Protein AF-A0A954BY46-F1 (afdb_monomer_lite)

Secondary structure (DSSP, 8-state):
-------------------------------------B--HHHHHHHHHHHHHHGGGT--HHHHHHHHHHHHSS-GGG-BHHHHHHHHHHHHHHHTTSS-HHHHH-

Structure (mmCIF, N/CA/C/O backbone):
data_AF-A0A954BY46-F1
#
_entry.id   AF-A0A954BY46-F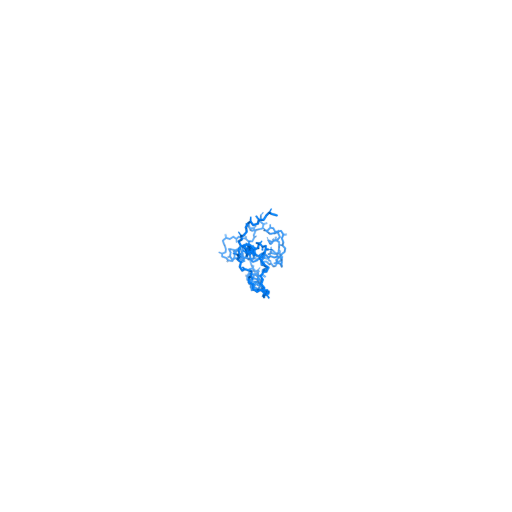1
#
loop_
_atom_site.group_PDB
_atom_site.id
_atom_site.type_symbol
_atom_site.label_atom_id
_atom_site.label_alt_id
_atom_site.label_comp_id
_atom_site.label_asym_id
_atom_site.label_entity_id
_atom_site.label_seq_id
_atom_site.pdbx_PDB_ins_code
_atom_site.Cartn_x
_atom_site.Cartn_y
_atom_site.Cartn_z
_atom_site.occupancy
_atom_site.B_iso_or_equiv
_atom_site.auth_seq_id
_atom_site.auth_comp_id
_atom_site.auth_asym_id
_atom_site.auth_atom_id
_atom_site.pdbx_PDB_model_num
ATOM 1 N N . ASN A 1 1 ? 37.524 7.735 -91.295 1.00 39.91 1 ASN A N 1
ATOM 2 C CA . ASN A 1 1 ? 37.410 9.205 -91.373 1.00 39.91 1 ASN A CA 1
ATOM 3 C C . ASN A 1 1 ? 36.457 9.625 -90.260 1.00 39.91 1 ASN A C 1
ATOM 5 O O . ASN A 1 1 ? 35.299 9.268 -90.362 1.00 39.91 1 ASN A O 1
ATOM 9 N N . GLY A 1 2 ? 36.825 10.196 -89.119 1.00 40.44 2 GLY A N 1
ATOM 10 C CA . GLY A 1 2 ? 38.077 10.756 -88.615 1.00 40.44 2 GLY A CA 1
ATOM 11 C C . GLY A 1 2 ? 37.705 11.898 -87.649 1.00 40.44 2 GLY A C 1
ATOM 12 O O . GLY A 1 2 ? 36.994 12.791 -88.087 1.00 40.44 2 GLY A O 1
ATOM 13 N N . ASN A 1 3 ? 38.209 11.855 -86.400 1.00 47.53 3 ASN A N 1
ATOM 14 C CA . ASN A 1 3 ? 38.387 12.979 -85.445 1.00 47.53 3 ASN A CA 1
ATOM 15 C C . ASN A 1 3 ? 37.118 13.695 -84.893 1.00 47.53 3 ASN A C 1
ATOM 17 O O . ASN A 1 3 ? 36.158 13.906 -85.611 1.00 47.53 3 ASN A O 1
ATOM 21 N N . ASN A 1 4 ? 36.977 14.132 -83.632 1.00 49.91 4 ASN A N 1
ATOM 22 C CA . ASN A 1 4 ? 37.867 14.559 -82.535 1.00 49.91 4 ASN A CA 1
ATOM 23 C C . ASN A 1 4 ? 37.110 14.272 -81.210 1.00 49.91 4 ASN A C 1
ATOM 25 O O . ASN A 1 4 ? 35.890 14.375 -81.190 1.00 49.91 4 ASN A O 1
ATOM 29 N N . GLY A 1 5 ? 37.701 13.835 -80.100 1.00 40.38 5 GLY A N 1
ATOM 30 C CA . GLY A 1 5 ? 38.721 14.524 -79.314 1.00 40.38 5 GLY A CA 1
ATOM 31 C C . GLY A 1 5 ? 38.070 15.005 -78.012 1.00 40.38 5 GLY A C 1
ATOM 32 O O . GLY A 1 5 ? 37.144 15.797 -78.073 1.00 40.38 5 GLY A O 1
ATOM 33 N N . HIS A 1 6 ? 38.523 14.496 -76.865 1.00 44.53 6 HIS A N 1
ATOM 34 C CA . HIS A 1 6 ? 38.589 15.192 -75.573 1.00 44.53 6 HIS A CA 1
ATOM 35 C C . HIS A 1 6 ? 39.355 14.289 -74.602 1.00 44.53 6 HIS A C 1
ATOM 37 O O . HIS A 1 6 ? 38.912 13.204 -74.228 1.00 44.53 6 HIS A O 1
ATOM 43 N N . ALA A 1 7 ? 40.558 14.736 -74.259 1.00 50.34 7 ALA A N 1
ATOM 44 C CA . ALA A 1 7 ? 41.347 14.198 -73.172 1.00 50.34 7 ALA A CA 1
ATOM 45 C C . ALA A 1 7 ? 40.752 14.685 -71.848 1.00 50.34 7 ALA A C 1
ATOM 47 O O . ALA A 1 7 ? 40.479 15.874 -71.726 1.00 50.34 7 ALA A O 1
ATOM 48 N N . GLN A 1 8 ? 40.639 13.814 -70.846 1.00 44.09 8 GLN A N 1
ATOM 49 C CA . GLN A 1 8 ? 40.893 14.216 -69.463 1.00 44.09 8 GLN A CA 1
ATOM 50 C C . GLN A 1 8 ? 41.106 12.995 -68.567 1.00 44.09 8 GLN A C 1
ATOM 52 O O . GLN A 1 8 ? 40.381 12.006 -68.628 1.00 44.09 8 GLN A O 1
ATOM 57 N N . ALA A 1 9 ? 42.176 13.103 -67.786 1.00 49.59 9 ALA A N 1
ATOM 58 C CA . ALA A 1 9 ? 42.727 12.158 -66.834 1.00 49.59 9 ALA A CA 1
ATOM 59 C C . ALA A 1 9 ? 41.686 11.377 -66.015 1.00 49.59 9 ALA A C 1
ATOM 61 O O . ALA A 1 9 ? 40.823 11.969 -65.369 1.00 49.59 9 ALA A O 1
ATOM 62 N N . GLN A 1 10 ? 41.848 10.052 -65.963 1.00 49.62 10 GLN A N 1
ATOM 63 C CA . GLN A 1 10 ? 41.320 9.255 -64.862 1.00 49.62 10 GLN A CA 1
ATOM 64 C C . GLN A 1 10 ? 42.428 9.056 -63.818 1.00 49.62 10 GLN A C 1
ATOM 66 O O . GLN A 1 10 ? 43.512 8.587 -64.175 1.00 49.62 10 GLN A O 1
ATOM 71 N N . PRO A 1 11 ? 42.182 9.447 -62.557 1.00 49.41 11 PRO A N 1
ATOM 72 C CA . PRO A 1 11 ? 43.135 9.316 -61.473 1.00 49.41 11 PRO A CA 1
ATOM 73 C C . PRO A 1 11 ? 43.255 7.867 -60.998 1.00 49.41 11 PRO A C 1
ATOM 75 O O . PRO A 1 11 ? 42.384 7.020 -61.196 1.00 49.41 11 PRO A O 1
ATOM 78 N N . GLU A 1 12 ? 44.396 7.626 -60.375 1.00 49.41 12 GLU A N 1
ATOM 79 C CA . GLU A 1 12 ? 44.893 6.376 -59.835 1.00 49.41 12 GLU A CA 1
ATOM 80 C C . GLU A 1 12 ? 43.840 5.593 -59.040 1.00 49.41 12 GLU A C 1
ATOM 82 O O . GLU A 1 12 ? 43.192 6.097 -58.122 1.00 49.41 12 GLU A O 1
ATOM 87 N N . ARG A 1 13 ? 43.725 4.300 -59.369 1.00 47.62 13 ARG A N 1
ATOM 88 C CA . ARG A 1 13 ? 43.101 3.297 -58.509 1.00 47.62 13 ARG A CA 1
ATOM 89 C C . ARG A 1 13 ? 43.922 3.166 -57.228 1.00 47.62 13 ARG A C 1
ATOM 91 O O . ARG A 1 13 ? 44.806 2.325 -57.135 1.00 47.62 13 ARG A O 1
ATOM 98 N N . SER A 1 14 ? 43.559 3.939 -56.220 1.00 52.00 14 SER A N 1
ATOM 99 C CA . SER A 1 14 ? 43.623 3.481 -54.840 1.00 52.00 14 SER A CA 1
ATOM 100 C C . SER A 1 14 ? 42.188 3.396 -54.348 1.00 52.00 14 SER A C 1
ATOM 102 O O . SER A 1 14 ? 41.460 4.386 -54.378 1.00 52.00 14 SER A O 1
ATOM 104 N N . GLY A 1 15 ? 41.762 2.196 -53.926 1.00 54.84 15 GLY A N 1
ATOM 105 C CA . GLY A 1 15 ? 40.589 2.063 -53.059 1.00 54.84 15 GLY A CA 1
ATOM 106 C C . GLY A 1 15 ? 40.713 3.116 -51.956 1.00 54.84 15 GLY A C 1
ATOM 107 O O . GLY A 1 15 ? 41.815 3.466 -51.544 1.00 54.84 15 GLY A O 1
ATOM 108 N N . HIS A 1 16 ? 39.661 3.718 -51.443 1.00 55.22 16 HIS A N 1
ATOM 109 C CA . HIS A 1 16 ? 38.525 3.090 -50.805 1.00 55.22 16 HIS A CA 1
ATOM 110 C C . HIS A 1 16 ? 37.416 4.141 -50.830 1.00 55.22 16 HIS A C 1
ATOM 112 O O . HIS A 1 16 ? 37.605 5.203 -50.249 1.00 55.22 16 HIS A O 1
ATOM 118 N N . GLN A 1 17 ? 36.277 3.878 -51.469 1.00 43.12 17 GLN A N 1
ATOM 119 C CA . GLN A 1 17 ? 35.043 4.629 -51.212 1.00 43.12 17 GLN A CA 1
ATOM 120 C C . GLN A 1 17 ? 33.862 3.909 -51.864 1.00 43.12 17 GLN A C 1
ATOM 122 O O . GLN A 1 17 ? 33.527 4.120 -53.024 1.00 43.12 17 GLN A O 1
ATOM 127 N N . ALA A 1 18 ? 33.227 3.030 -51.091 1.00 46.00 18 ALA A N 1
ATOM 128 C CA . ALA A 1 18 ? 31.860 2.616 -51.356 1.00 46.00 18 ALA A CA 1
ATOM 129 C C . ALA A 1 18 ? 30.938 3.584 -50.606 1.00 46.00 18 ALA A C 1
ATOM 131 O O . ALA A 1 18 ? 30.736 3.463 -49.399 1.00 46.00 18 ALA A O 1
ATOM 132 N N . ALA A 1 19 ? 30.408 4.570 -51.326 1.00 48.50 19 ALA A N 1
ATOM 133 C CA . ALA A 1 19 ? 29.244 5.330 -50.906 1.00 48.50 19 ALA A CA 1
ATOM 134 C C . ALA A 1 19 ? 28.011 4.695 -51.553 1.00 48.50 19 ALA A C 1
ATOM 136 O O . ALA A 1 19 ? 27.862 4.766 -52.767 1.00 48.50 19 ALA A O 1
ATOM 137 N N . ALA A 1 20 ? 27.159 4.064 -50.745 1.00 50.69 20 ALA A N 1
ATOM 138 C CA . ALA A 1 20 ? 25.707 4.007 -50.926 1.00 50.69 20 ALA A CA 1
ATOM 139 C C . ALA A 1 20 ? 25.116 3.064 -49.874 1.00 50.69 20 ALA A C 1
ATOM 141 O O . ALA A 1 20 ? 25.009 1.859 -50.086 1.00 50.69 20 ALA A O 1
ATOM 142 N N . GLN A 1 21 ? 24.688 3.620 -48.747 1.00 48.53 21 GLN A N 1
ATOM 143 C CA . GLN A 1 21 ? 23.263 3.630 -48.430 1.00 48.53 21 GLN A CA 1
ATOM 144 C C . GLN A 1 21 ? 23.036 4.440 -47.163 1.00 48.53 21 GLN A C 1
ATOM 146 O O . GLN A 1 21 ? 23.650 4.223 -46.121 1.00 48.53 21 GLN A O 1
ATOM 151 N N . ALA A 1 22 ? 22.150 5.416 -47.309 1.00 53.75 22 ALA A N 1
ATOM 152 C CA . ALA A 1 22 ? 21.603 6.207 -46.236 1.00 53.75 22 ALA A CA 1
ATOM 153 C C . ALA A 1 22 ? 21.112 5.292 -45.106 1.00 53.75 22 ALA A C 1
ATOM 155 O O . ALA A 1 22 ? 20.133 4.569 -45.246 1.00 53.75 22 ALA A O 1
ATOM 156 N N . SER A 1 23 ? 21.788 5.350 -43.969 1.00 47.25 23 SER A N 1
ATOM 157 C CA . SER A 1 23 ? 21.212 4.979 -42.683 1.00 47.25 23 SER A CA 1
ATOM 158 C C . SER A 1 23 ? 21.364 6.193 -41.784 1.00 47.25 23 SER A C 1
ATOM 160 O O . SER A 1 23 ? 22.226 6.265 -40.912 1.00 47.25 23 SER A O 1
ATOM 162 N N . TYR A 1 24 ? 20.536 7.202 -42.073 1.00 48.94 24 TYR A N 1
ATOM 163 C CA . TYR A 1 24 ? 20.149 8.189 -41.071 1.00 48.94 24 TYR A CA 1
ATOM 164 C C . TYR A 1 24 ? 19.670 7.444 -39.820 1.00 48.94 24 TYR A C 1
ATOM 166 O O . TYR A 1 24 ? 19.162 6.326 -39.924 1.00 48.94 24 TYR A O 1
ATOM 174 N N . PRO A 1 25 ? 19.921 8.045 -38.653 1.00 52.22 25 PRO A N 1
ATOM 175 C CA . PRO A 1 25 ? 20.562 7.412 -37.506 1.00 52.22 25 PRO A CA 1
ATOM 176 C C . PRO A 1 25 ? 19.744 6.231 -36.976 1.00 52.22 25 PRO A C 1
ATOM 178 O O . PRO A 1 25 ? 18.529 6.201 -37.199 1.00 52.22 25 PRO A O 1
ATOM 181 N N . PRO A 1 26 ? 20.330 5.301 -36.184 1.00 50.91 26 PRO A N 1
ATOM 182 C CA . PRO A 1 26 ? 19.488 4.579 -35.249 1.00 50.91 26 PRO A CA 1
ATOM 183 C C . PRO A 1 26 ? 18.730 5.669 -34.509 1.00 50.91 26 PRO A C 1
ATOM 185 O O . PRO A 1 26 ? 19.326 6.538 -33.874 1.00 50.91 26 PRO A O 1
ATOM 188 N N . ARG A 1 27 ? 17.414 5.690 -34.710 1.00 48.34 27 ARG A N 1
ATOM 189 C CA . ARG A 1 27 ? 16.484 6.413 -33.871 1.00 48.34 27 ARG A CA 1
ATOM 190 C C . ARG A 1 27 ? 16.867 5.938 -32.483 1.00 48.34 27 ARG A C 1
ATOM 192 O O . ARG A 1 27 ? 16.499 4.826 -32.110 1.00 48.34 27 ARG A O 1
ATOM 199 N N . THR A 1 28 ? 17.700 6.707 -31.780 1.00 47.56 28 THR A N 1
ATOM 200 C CA . THR A 1 28 ? 17.903 6.574 -30.351 1.00 47.56 28 THR A CA 1
ATOM 201 C C . THR A 1 28 ? 16.498 6.777 -29.876 1.00 47.56 28 THR A C 1
ATOM 203 O O . THR A 1 28 ? 15.969 7.890 -29.932 1.00 47.56 28 THR A O 1
ATOM 206 N N . GLY A 1 29 ? 15.812 5.653 -29.670 1.00 44.16 29 GLY A N 1
ATOM 207 C CA . GLY A 1 29 ? 14.428 5.668 -29.300 1.00 44.16 29 GLY A CA 1
ATOM 208 C C . GLY A 1 29 ? 14.401 6.619 -28.134 1.00 44.16 29 GLY A C 1
ATOM 209 O O . GLY A 1 29 ? 15.176 6.452 -27.189 1.00 44.16 29 GLY A O 1
ATOM 210 N N . ASN A 1 30 ? 13.567 7.648 -28.238 1.00 47.59 30 ASN A N 1
ATOM 211 C CA . ASN A 1 30 ? 12.976 8.233 -27.063 1.00 47.59 30 ASN A CA 1
ATOM 212 C C . ASN A 1 30 ? 12.362 7.053 -26.316 1.00 47.59 30 ASN A C 1
ATOM 214 O O . ASN A 1 30 ? 11.205 6.682 -26.507 1.00 47.59 30 ASN A O 1
ATOM 218 N N . GLY A 1 31 ? 13.195 6.428 -25.496 1.00 42.31 31 GLY A N 1
ATOM 219 C CA . GLY A 1 31 ? 12.857 5.476 -24.482 1.00 42.31 31 GLY A CA 1
ATOM 220 C C . GLY A 1 31 ? 12.195 6.255 -23.362 1.00 42.31 31 GLY A C 1
ATOM 221 O O . GLY A 1 31 ? 12.561 6.112 -22.211 1.00 42.31 31 GLY A O 1
ATOM 222 N N . ASN A 1 32 ? 11.113 6.960 -23.694 1.00 42.84 32 ASN A N 1
ATOM 223 C CA . ASN A 1 32 ? 9.926 6.959 -22.861 1.00 42.84 32 ASN A CA 1
ATOM 224 C C . ASN A 1 32 ? 9.281 5.554 -22.878 1.00 42.84 32 ASN A C 1
ATOM 226 O O . ASN A 1 32 ? 8.090 5.403 -22.636 1.00 42.84 32 ASN A O 1
ATOM 230 N N . GLY A 1 33 ? 10.064 4.486 -23.072 1.00 43.28 33 GLY A N 1
ATOM 231 C CA . GLY A 1 33 ? 9.967 3.324 -22.214 1.00 43.28 33 GLY A CA 1
ATOM 232 C C . GLY A 1 33 ? 10.141 3.813 -20.786 1.00 43.28 33 GLY A C 1
ATOM 233 O O . GLY A 1 33 ? 11.219 3.748 -20.208 1.00 43.28 33 GLY A O 1
ATOM 234 N N . ARG A 1 34 ? 9.050 4.338 -20.224 1.00 49.56 34 ARG A N 1
ATOM 235 C CA . ARG A 1 34 ? 8.802 4.347 -18.795 1.00 49.56 34 ARG A CA 1
ATOM 236 C C . ARG A 1 34 ? 8.862 2.870 -18.436 1.00 49.56 34 ARG A C 1
ATOM 238 O O . ARG A 1 34 ? 7.845 2.183 -18.487 1.00 49.56 34 ARG A O 1
ATOM 245 N N . SER A 1 35 ? 10.075 2.344 -18.243 1.00 51.75 35 SER A N 1
ATOM 246 C CA . SER A 1 35 ? 10.278 1.002 -17.740 1.00 51.75 35 SER A CA 1
ATOM 247 C C . SER A 1 35 ? 9.364 0.959 -16.539 1.00 51.75 35 SER A C 1
ATOM 249 O O . SER A 1 35 ? 9.502 1.798 -15.643 1.00 51.75 35 SER A O 1
ATOM 251 N N . LYS A 1 36 ? 8.365 0.071 -16.572 1.00 57.50 36 LYS A N 1
ATOM 252 C CA . LYS A 1 36 ? 7.636 -0.328 -15.373 1.00 57.50 36 LYS A CA 1
ATOM 253 C C . LYS A 1 36 ? 8.683 -1.012 -14.509 1.00 57.50 36 LYS A C 1
ATOM 255 O O . LYS A 1 36 ? 8.810 -2.230 -14.518 1.00 57.50 36 LYS A O 1
ATOM 260 N N . ALA A 1 37 ? 9.572 -0.203 -13.942 1.00 64.69 37 ALA A N 1
ATOM 261 C CA . ALA A 1 37 ? 10.692 -0.651 -13.166 1.00 64.69 37 ALA A CA 1
ATOM 262 C C . ALA A 1 37 ? 10.045 -1.392 -12.014 1.00 64.69 37 ALA A C 1
ATOM 264 O O . ALA A 1 37 ? 9.152 -0.840 -11.360 1.00 64.69 37 ALA A O 1
ATOM 265 N N . ALA A 1 38 ? 10.442 -2.649 -11.840 1.00 71.06 38 ALA A N 1
ATOM 266 C CA . ALA A 1 38 ? 9.999 -3.433 -10.707 1.00 71.06 38 ALA A CA 1
ATOM 267 C C . ALA A 1 38 ? 10.151 -2.585 -9.440 1.00 71.06 38 ALA A C 1
ATOM 269 O O . ALA A 1 38 ? 11.080 -1.768 -9.340 1.00 71.06 38 ALA A O 1
ATOM 270 N N . VAL A 1 39 ? 9.205 -2.733 -8.514 1.00 80.31 39 VAL A N 1
ATOM 271 C CA . VAL A 1 39 ? 9.263 -2.056 -7.222 1.00 80.31 39 VAL A CA 1
ATOM 272 C C . VAL A 1 39 ? 10.676 -2.178 -6.653 1.00 80.31 39 VAL A C 1
ATOM 274 O O . VAL A 1 39 ? 11.263 -3.259 -6.589 1.00 80.31 39 VAL A O 1
ATOM 277 N N . SER A 1 40 ? 11.269 -1.040 -6.297 1.00 79.81 40 SER A N 1
ATOM 278 C CA . SER A 1 40 ? 12.631 -1.056 -5.779 1.00 79.81 40 SER A CA 1
ATOM 279 C C . SER A 1 40 ? 12.647 -1.800 -4.446 1.00 79.81 40 SER A C 1
ATOM 281 O O . SER A 1 40 ? 11.744 -1.632 -3.625 1.00 79.81 40 SER A O 1
ATOM 283 N N . GLU A 1 41 ? 13.707 -2.555 -4.175 1.00 81.69 41 GLU A N 1
ATOM 284 C CA . GLU A 1 41 ? 13.879 -3.272 -2.909 1.00 81.69 41 GLU A CA 1
ATOM 285 C C . GLU A 1 41 ? 13.732 -2.340 -1.688 1.00 81.69 41 GLU A C 1
ATOM 287 O O . GLU A 1 41 ? 13.178 -2.718 -0.655 1.00 81.69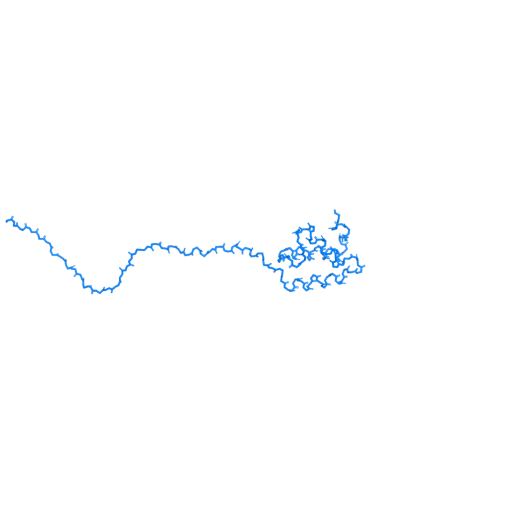 41 GLU A O 1
ATOM 292 N N . LYS A 1 42 ? 14.145 -1.072 -1.834 1.00 83.25 42 LYS A N 1
ATOM 293 C CA . LYS A 1 42 ? 13.952 -0.020 -0.826 1.00 83.25 42 LYS A CA 1
ATOM 294 C C . LYS A 1 42 ? 12.473 0.305 -0.591 1.00 83.25 42 LYS A C 1
ATOM 296 O O . LYS A 1 42 ? 12.070 0.474 0.555 1.00 83.25 42 LYS A O 1
ATOM 301 N N . GLN A 1 43 ? 11.670 0.382 -1.652 1.00 82.94 43 GLN A N 1
ATOM 302 C CA . GLN A 1 43 ? 10.225 0.612 -1.543 1.00 82.94 43 GLN A CA 1
ATOM 303 C C . GLN A 1 43 ? 9.533 -0.590 -0.896 1.00 82.94 43 GLN A C 1
ATOM 305 O O . GLN A 1 43 ? 8.726 -0.400 0.004 1.00 82.94 43 GLN A O 1
ATOM 310 N N . LEU A 1 44 ? 9.904 -1.815 -1.277 1.00 83.69 44 LEU A N 1
ATOM 311 C CA . LEU A 1 44 ? 9.401 -3.046 -0.65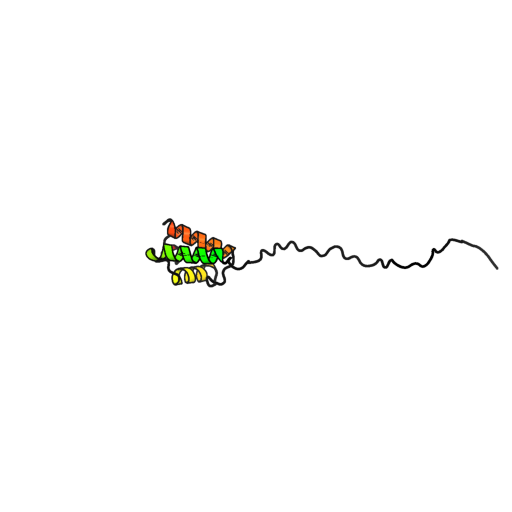9 1.00 83.69 44 LEU A CA 1
ATOM 312 C C . LEU A 1 44 ? 9.704 -3.104 0.845 1.00 83.69 44 LEU A C 1
ATOM 314 O O . LEU A 1 44 ? 8.808 -3.380 1.640 1.00 83.69 44 LEU A O 1
ATOM 318 N N . LYS A 1 45 ? 10.945 -2.802 1.251 1.00 87.69 45 LYS A N 1
ATOM 319 C CA . LYS A 1 45 ? 11.326 -2.715 2.673 1.00 87.69 45 LYS A CA 1
ATOM 320 C C . LYS A 1 45 ? 10.518 -1.646 3.406 1.00 87.69 45 LYS A C 1
ATOM 322 O O . LYS A 1 45 ? 10.049 -1.893 4.512 1.00 87.69 45 LYS A O 1
ATOM 327 N N . PHE A 1 46 ? 10.311 -0.492 2.777 1.00 88.56 46 PHE A N 1
ATOM 328 C CA . PHE A 1 46 ? 9.524 0.587 3.365 1.00 88.56 46 PHE A CA 1
ATOM 329 C C . PHE A 1 46 ? 8.048 0.208 3.541 1.00 88.56 46 PHE A C 1
ATOM 331 O O . PHE A 1 46 ? 7.499 0.415 4.617 1.00 88.56 46 PHE A O 1
ATOM 338 N N . ILE A 1 47 ? 7.428 -0.426 2.539 1.00 88.38 47 ILE A N 1
ATOM 339 C CA . ILE A 1 47 ? 6.049 -0.924 2.641 1.00 88.38 47 ILE A CA 1
ATOM 340 C C . ILE A 1 47 ? 5.935 -1.956 3.767 1.00 88.38 47 ILE A C 1
ATOM 342 O O . ILE A 1 47 ? 5.043 -1.846 4.600 1.00 88.38 47 ILE A O 1
ATOM 346 N N . LYS A 1 48 ? 6.867 -2.914 3.855 1.00 89.06 48 LYS A N 1
ATOM 347 C CA . LYS A 1 48 ? 6.895 -3.896 4.954 1.00 89.06 48 LYS A CA 1
ATOM 348 C C . LYS A 1 48 ? 7.028 -3.232 6.328 1.00 89.06 48 LYS A C 1
ATOM 350 O O . LYS A 1 48 ? 6.363 -3.656 7.268 1.00 89.06 48 LYS A O 1
ATOM 355 N N . SER A 1 49 ? 7.841 -2.182 6.436 1.00 90.19 49 SER A N 1
ATOM 356 C CA . SER A 1 49 ? 7.963 -1.396 7.668 1.00 90.19 49 SER A CA 1
ATOM 357 C C . SER A 1 49 ? 6.650 -0.694 8.023 1.00 90.19 49 SER A C 1
ATOM 359 O O . SER A 1 49 ? 6.207 -0.794 9.162 1.00 90.19 49 SER A O 1
ATOM 361 N N . LEU A 1 50 ? 5.997 -0.049 7.049 1.00 88.56 50 LEU A N 1
ATOM 362 C CA . LEU A 1 50 ? 4.700 0.603 7.246 1.00 88.56 50 LEU A CA 1
ATOM 363 C C . LEU A 1 50 ? 3.621 -0.394 7.677 1.00 88.56 50 LEU A C 1
ATOM 365 O O . LEU A 1 50 ? 2.862 -0.096 8.588 1.00 88.56 50 LEU A O 1
ATOM 369 N N . ILE A 1 51 ? 3.582 -1.590 7.084 1.00 88.62 51 ILE A N 1
ATOM 370 C CA . ILE A 1 51 ? 2.674 -2.665 7.515 1.00 88.62 51 ILE A CA 1
ATOM 371 C C . ILE A 1 51 ? 2.898 -2.992 8.997 1.00 88.62 51 ILE A C 1
ATOM 373 O O . ILE A 1 51 ? 1.942 -3.102 9.754 1.00 88.62 51 ILE A O 1
ATOM 377 N N . GLY A 1 52 ? 4.156 -3.105 9.435 1.00 89.50 52 GLY A N 1
ATOM 378 C CA . GLY A 1 52 ? 4.479 -3.347 10.843 1.00 89.50 52 GLY A CA 1
ATOM 379 C C . GLY A 1 52 ? 3.977 -2.241 11.778 1.00 89.50 52 GLY A C 1
ATOM 380 O O . GLY A 1 52 ? 3.445 -2.539 12.843 1.00 89.50 52 GLY A O 1
ATOM 381 N N . GLU A 1 53 ? 4.098 -0.977 11.367 1.00 88.19 53 GLU A N 1
ATOM 382 C CA . GLU A 1 53 ? 3.612 0.174 12.140 1.00 88.19 53 GLU A CA 1
ATOM 383 C C . GLU A 1 53 ? 2.080 0.290 12.154 1.00 88.19 53 GLU A C 1
ATOM 385 O O . GLU A 1 53 ? 1.508 0.761 13.134 1.00 88.19 53 GLU A O 1
ATOM 390 N N . LEU A 1 54 ? 1.413 -0.131 11.077 1.00 86.94 54 LEU A N 1
ATOM 391 C CA . LEU A 1 54 ? -0.041 -0.047 10.918 1.00 86.94 54 LEU A CA 1
ATOM 392 C C . LEU A 1 54 ? -0.780 -1.314 11.376 1.00 86.94 54 LEU A C 1
ATOM 394 O O . LEU A 1 54 ? -2.008 -1.317 11.458 1.00 86.94 54 LEU A O 1
ATOM 398 N N . LYS A 1 55 ? -0.050 -2.372 11.733 1.00 85.94 55 LYS A N 1
ATOM 399 C CA . LYS A 1 55 ? -0.575 -3.589 12.359 1.00 85.94 55 LYS A CA 1
ATOM 400 C C . LYS A 1 55 ? -1.531 -3.336 13.541 1.00 85.94 55 LYS A C 1
ATOM 402 O O . LYS A 1 55 ? -2.624 -3.894 13.523 1.00 85.94 55 LYS A O 1
ATOM 407 N N . PRO A 1 56 ? -1.223 -2.480 14.541 1.00 84.88 56 PRO A N 1
ATOM 408 C CA . PRO A 1 56 ? -2.169 -2.175 15.624 1.00 84.88 56 PRO A CA 1
ATOM 409 C C . PRO A 1 56 ? -3.454 -1.472 15.154 1.00 84.88 56 PRO A C 1
ATOM 411 O O . PRO A 1 56 ? -4.437 -1.452 15.886 1.00 84.88 56 PRO A O 1
ATOM 414 N N . LEU A 1 57 ? -3.461 -0.911 13.941 1.00 81.44 57 LEU A N 1
ATOM 415 C CA . LEU A 1 57 ? -4.626 -0.280 13.315 1.00 81.44 57 LEU A CA 1
ATOM 416 C C . LEU A 1 57 ? -5.425 -1.265 12.435 1.00 81.44 57 LEU A C 1
ATOM 418 O O . LEU A 1 57 ? -6.389 -0.860 11.790 1.00 81.44 57 LEU A O 1
ATOM 422 N N . GLY A 1 58 ? -5.031 -2.546 12.390 1.00 80.88 58 GLY A N 1
ATOM 423 C CA . GLY A 1 58 ? -5.664 -3.593 11.578 1.00 80.88 58 GLY A CA 1
ATOM 424 C C . GLY A 1 58 ? -5.184 -3.650 10.124 1.00 80.88 58 GLY A C 1
ATOM 425 O O . GLY A 1 58 ? -5.791 -4.327 9.295 1.00 80.88 58 GLY A O 1
ATOM 426 N N . CYS A 1 59 ? -4.111 -2.930 9.786 1.00 85.19 59 CYS A N 1
ATOM 427 C CA . CYS A 1 59 ? -3.501 -2.962 8.461 1.00 85.19 59 CYS A CA 1
ATOM 428 C C . CYS A 1 59 ? -2.338 -3.964 8.444 1.00 85.19 59 CYS A C 1
ATOM 430 O O . CYS A 1 59 ? -1.164 -3.597 8.517 1.00 85.19 59 CYS A O 1
ATOM 432 N N . ASP A 1 60 ? -2.675 -5.246 8.347 1.00 88.50 60 ASP A N 1
ATOM 433 C CA . ASP A 1 60 ? -1.714 -6.344 8.257 1.00 88.50 60 ASP A CA 1
ATOM 434 C C . ASP A 1 60 ? -1.325 -6.673 6.805 1.00 88.50 60 ASP A C 1
ATOM 436 O O . ASP A 1 60 ? -1.928 -6.203 5.840 1.00 88.50 60 ASP A O 1
ATOM 440 N N . TYR A 1 61 ? -0.321 -7.536 6.632 1.00 86.94 61 TYR A N 1
ATOM 441 C CA . TYR A 1 61 ? 0.119 -8.012 5.316 1.00 86.94 61 TYR A CA 1
ATOM 442 C C . TYR A 1 61 ? -1.025 -8.519 4.409 1.00 86.94 61 TYR A C 1
ATOM 444 O O . TYR A 1 61 ? -1.095 -8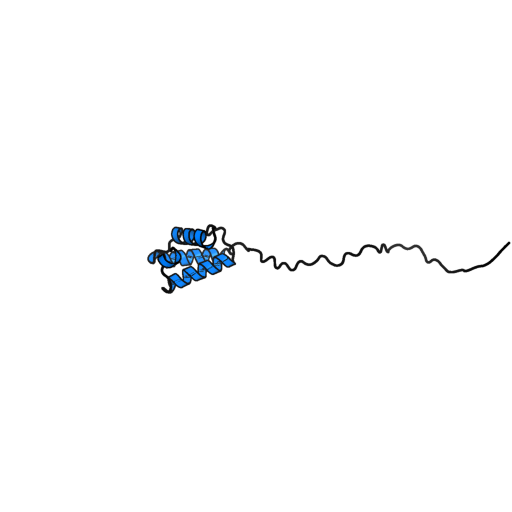.050 3.275 1.00 86.94 61 TYR A O 1
ATOM 452 N N . PRO A 1 62 ? -1.959 -9.389 4.861 1.00 87.88 62 PRO A N 1
ATOM 453 C CA . PRO A 1 62 ? -3.090 -9.824 4.034 1.00 87.88 62 PRO A CA 1
ATOM 454 C C . PRO A 1 62 ? -4.017 -8.678 3.618 1.00 87.88 62 PRO A C 1
ATOM 456 O O . PRO A 1 62 ? -4.540 -8.691 2.507 1.00 87.88 62 PRO A O 1
ATOM 459 N N . PHE A 1 63 ? -4.194 -7.661 4.468 1.00 87.44 63 PHE A N 1
ATOM 460 C CA . PHE A 1 63 ? -4.953 -6.470 4.093 1.00 87.44 63 PHE A CA 1
ATOM 461 C C . PHE A 1 63 ? -4.239 -5.701 2.980 1.00 87.44 63 PHE A C 1
ATOM 463 O O . PHE A 1 63 ? -4.856 -5.349 1.978 1.00 87.44 63 PHE A O 1
ATOM 470 N N . VAL A 1 64 ? -2.931 -5.470 3.122 1.00 87.31 64 VAL A N 1
ATOM 471 C CA . VAL A 1 64 ? -2.155 -4.748 2.105 1.00 87.31 64 VAL A CA 1
ATOM 472 C C . VAL A 1 64 ? -2.071 -5.533 0.802 1.00 87.31 64 VAL A C 1
ATOM 474 O O . VAL A 1 64 ? -2.149 -4.938 -0.270 1.00 87.31 64 VAL A O 1
ATOM 477 N N . GLU A 1 65 ? -1.979 -6.857 0.864 1.00 88.50 65 GLU A N 1
ATOM 478 C CA . GLU A 1 65 ? -2.029 -7.716 -0.315 1.00 88.50 65 GLU A CA 1
ATOM 479 C C . GLU A 1 65 ? -3.391 -7.638 -1.016 1.00 88.50 65 GLU A C 1
ATOM 481 O O . GLU A 1 65 ? -3.435 -7.420 -2.228 1.00 88.50 65 GLU A O 1
ATOM 486 N N . ALA A 1 66 ? -4.497 -7.697 -0.269 1.00 88.19 66 ALA A N 1
ATOM 487 C CA . ALA A 1 66 ? -5.842 -7.504 -0.812 1.00 88.19 66 ALA A CA 1
ATOM 488 C C . ALA A 1 66 ? -6.036 -6.095 -1.402 1.00 88.19 66 ALA A C 1
ATOM 490 O O . ALA A 1 66 ? -6.638 -5.938 -2.466 1.00 88.19 66 ALA A O 1
ATOM 491 N N . LEU A 1 67 ? -5.485 -5.067 -0.753 1.00 87.81 67 LEU A N 1
ATOM 492 C CA . LEU A 1 67 ? -5.495 -3.691 -1.245 1.00 87.81 67 LEU A CA 1
ATOM 493 C C . LEU A 1 67 ? -4.715 -3.574 -2.561 1.00 87.81 67 LEU A C 1
ATOM 495 O O . LEU A 1 67 ? -5.189 -2.948 -3.506 1.00 87.81 67 LEU A O 1
ATOM 499 N N . CYS A 1 68 ? -3.557 -4.228 -2.664 1.00 88.50 68 CYS A N 1
ATOM 500 C CA . CYS A 1 68 ? -2.776 -4.281 -3.899 1.00 88.50 68 CYS A CA 1
ATOM 501 C C . CYS A 1 68 ? -3.535 -4.994 -5.021 1.00 88.50 68 CYS A C 1
ATOM 503 O O . CYS A 1 68 ? -3.591 -4.492 -6.145 1.00 88.50 68 CYS A O 1
ATOM 505 N N . GLN A 1 69 ? -4.171 -6.125 -4.713 1.00 88.25 69 GLN A N 1
ATOM 506 C CA . GLN A 1 69 ? -4.994 -6.854 -5.673 1.00 88.25 69 GLN A CA 1
ATOM 507 C C . GLN A 1 69 ? -6.190 -6.017 -6.144 1.00 88.25 69 GLN A C 1
ATOM 509 O O . GLN A 1 69 ? -6.501 -6.035 -7.330 1.00 88.25 69 GLN A O 1
ATOM 514 N N . ARG A 1 70 ? -6.822 -5.220 -5.277 1.00 87.25 70 ARG A N 1
ATOM 515 C CA . ARG A 1 70 ? -7.909 -4.317 -5.687 1.00 87.25 70 ARG A CA 1
ATOM 516 C C . ARG A 1 70 ? -7.432 -3.133 -6.520 1.00 87.25 70 ARG A C 1
ATOM 518 O O . ARG A 1 70 ? -7.990 -2.879 -7.582 1.00 87.25 70 ARG A O 1
ATOM 525 N N . LEU A 1 71 ? -6.407 -2.417 -6.061 1.00 86.81 71 LEU A N 1
ATOM 526 C CA . LEU A 1 71 ? -5.930 -1.197 -6.719 1.00 86.81 71 LEU A CA 1
ATOM 527 C C . LEU A 1 71 ? -5.211 -1.486 -8.039 1.00 86.81 71 LEU A C 1
ATOM 529 O O . LEU A 1 71 ? -5.294 -0.706 -8.987 1.00 86.81 71 LEU A O 1
ATOM 533 N N . PHE A 1 72 ? -4.474 -2.594 -8.095 1.00 87.38 72 PHE A N 1
ATOM 534 C CA . PHE A 1 72 ? -3.514 -2.861 -9.162 1.00 87.38 72 PHE A CA 1
ATOM 535 C C . PHE A 1 72 ? -3.729 -4.199 -9.869 1.00 87.38 72 PHE A C 1
ATOM 537 O O . PHE A 1 72 ? -2.989 -4.491 -10.810 1.00 87.38 72 PHE A O 1
ATOM 544 N N . GLN A 1 73 ? -4.708 -5.009 -9.439 1.00 86.88 73 GLN A N 1
ATOM 545 C CA . GLN A 1 73 ? -4.972 -6.361 -9.962 1.00 86.88 73 GLN A CA 1
ATOM 546 C C . GLN A 1 73 ? -3.749 -7.285 -9.879 1.00 86.88 73 GLN A C 1
ATOM 548 O O . GLN A 1 73 ? -3.569 -8.188 -10.696 1.00 86.88 73 GLN A O 1
ATOM 553 N N . ARG A 1 74 ? -2.862 -7.023 -8.912 1.00 85.75 74 ARG A N 1
ATOM 554 C CA . ARG A 1 74 ? -1.567 -7.690 -8.750 1.00 85.75 74 ARG A CA 1
ATOM 555 C C . ARG A 1 74 ? -1.174 -7.772 -7.280 1.00 85.75 74 ARG A C 1
ATOM 557 O O . ARG A 1 74 ? -1.539 -6.909 -6.488 1.00 85.75 74 ARG A O 1
ATOM 564 N N . GLY A 1 75 ? -0.403 -8.800 -6.933 1.00 84.00 75 GLY A N 1
ATOM 565 C CA . GLY A 1 75 ? 0.187 -8.934 -5.600 1.00 84.00 75 GLY A CA 1
ATOM 566 C C . GLY A 1 75 ? 1.280 -7.895 -5.334 1.00 84.00 75 GLY A C 1
ATOM 567 O O . GLY A 1 75 ? 1.856 -7.334 -6.270 1.00 84.00 75 GLY A O 1
ATOM 568 N N . LEU A 1 76 ? 1.588 -7.680 -4.051 1.00 83.44 76 LEU A N 1
ATOM 569 C CA . LEU A 1 76 ? 2.602 -6.727 -3.574 1.00 83.44 76 LEU A CA 1
ATOM 570 C C . LEU A 1 76 ? 3.967 -6.917 -4.265 1.00 83.44 76 LEU A C 1
ATOM 572 O O . LEU A 1 76 ? 4.658 -5.953 -4.589 1.00 83.44 76 LEU A O 1
ATOM 576 N N . GLU A 1 77 ? 4.354 -8.168 -4.501 1.00 81.94 77 GLU A N 1
ATOM 577 C CA . GLU A 1 77 ? 5.629 -8.547 -5.118 1.00 81.94 77 GLU A CA 1
ATOM 578 C C . GLU A 1 77 ? 5.728 -8.197 -6.616 1.00 81.94 77 GLU A C 1
ATOM 580 O O . GLU A 1 77 ? 6.831 -8.069 -7.142 1.00 81.94 77 GLU A O 1
ATOM 585 N N . TYR A 1 78 ? 4.593 -7.982 -7.292 1.00 83.06 78 TYR A N 1
ATOM 586 C CA . TYR A 1 78 ? 4.515 -7.677 -8.728 1.00 83.06 78 TYR A CA 1
ATOM 587 C C . TYR A 1 78 ? 4.261 -6.194 -9.022 1.00 83.06 78 TYR A C 1
ATOM 589 O O . TYR A 1 78 ? 3.982 -5.832 -10.173 1.00 83.06 78 TYR A O 1
ATOM 597 N N . LEU A 1 79 ? 4.309 -5.342 -7.996 1.00 84.00 79 LEU A N 1
ATOM 598 C CA . LEU A 1 79 ? 4.108 -3.909 -8.160 1.00 84.00 79 LEU A CA 1
ATOM 599 C C . LEU A 1 79 ? 5.262 -3.282 -8.941 1.00 84.00 79 LEU A C 1
ATOM 601 O O . LEU A 1 79 ? 6.432 -3.633 -8.777 1.00 84.00 79 LEU A O 1
ATOM 605 N N . ASP A 1 80 ? 4.931 -2.301 -9.773 1.00 85.56 80 ASP A N 1
ATOM 606 C CA . ASP A 1 80 ? 5.927 -1.381 -10.313 1.00 85.56 80 ASP A CA 1
ATOM 607 C C . ASP A 1 80 ? 6.231 -0.257 -9.306 1.00 85.56 80 ASP A C 1
ATOM 609 O O . ASP A 1 80 ? 5.492 -0.011 -8.350 1.00 85.56 80 ASP A O 1
ATOM 613 N N . ARG A 1 81 ? 7.323 0.468 -9.541 1.00 83.81 81 ARG A N 1
ATOM 614 C CA . ARG A 1 81 ? 7.728 1.637 -8.758 1.00 83.81 81 ARG A CA 1
ATOM 615 C C . ARG A 1 81 ? 6.609 2.666 -8.562 1.00 83.81 81 ARG A C 1
ATOM 617 O O . ARG A 1 81 ? 6.511 3.215 -7.463 1.00 83.81 81 ARG A O 1
ATOM 624 N N . ALA A 1 82 ? 5.815 2.963 -9.594 1.00 85.31 82 ALA A N 1
ATOM 625 C CA . ALA A 1 82 ? 4.726 3.932 -9.494 1.00 85.31 82 ALA A CA 1
ATOM 626 C C . ALA A 1 82 ? 3.587 3.403 -8.612 1.00 85.31 82 ALA A C 1
ATOM 628 O O . ALA A 1 82 ? 3.165 4.098 -7.690 1.00 85.31 82 ALA A O 1
ATOM 629 N N . GLN A 1 83 ? 3.162 2.156 -8.827 1.00 88.06 83 GLN A N 1
ATOM 630 C CA . GLN A 1 83 ? 2.149 1.501 -7.994 1.00 88.06 83 GLN A CA 1
ATOM 631 C C . GLN A 1 83 ? 2.580 1.403 -6.524 1.00 88.06 83 GLN A C 1
ATOM 633 O O . GLN A 1 83 ? 1.799 1.704 -5.624 1.00 88.06 83 GLN A O 1
ATOM 638 N N . ALA A 1 84 ? 3.846 1.068 -6.267 1.00 87.31 84 ALA A N 1
ATOM 639 C CA . ALA A 1 84 ? 4.406 1.045 -4.920 1.00 87.31 84 ALA A CA 1
ATOM 640 C C . ALA A 1 84 ? 4.377 2.431 -4.256 1.00 87.31 84 ALA A C 1
ATOM 642 O O . ALA A 1 84 ? 4.047 2.541 -3.079 1.00 87.31 84 ALA A O 1
ATOM 643 N N . SER A 1 85 ? 4.678 3.501 -4.999 1.00 88.06 85 SER A N 1
ATOM 644 C CA . SER A 1 85 ? 4.553 4.874 -4.493 1.00 88.06 85 SER A CA 1
ATOM 645 C C . SER A 1 85 ? 3.107 5.245 -4.158 1.00 88.06 85 SER A C 1
ATOM 647 O O . SER A 1 85 ? 2.875 5.845 -3.111 1.00 88.06 85 SER A O 1
ATOM 649 N N . THR A 1 86 ? 2.140 4.859 -4.993 1.00 89.44 86 THR A N 1
ATOM 650 C CA . THR A 1 86 ? 0.711 5.056 -4.706 1.00 89.44 86 THR A CA 1
ATOM 651 C C . THR A 1 86 ? 0.286 4.298 -3.447 1.00 89.44 86 THR A C 1
ATOM 653 O O . THR A 1 86 ? -0.340 4.881 -2.566 1.00 89.44 86 THR A O 1
ATOM 656 N N . LEU A 1 87 ? 0.694 3.033 -3.308 1.00 89.12 87 LEU A N 1
ATOM 657 C CA . LEU A 1 87 ? 0.412 2.230 -2.118 1.00 89.12 87 LEU A CA 1
ATOM 658 C C . LEU A 1 87 ? 0.988 2.862 -0.845 1.00 89.12 87 LEU A C 1
ATOM 660 O O . LEU A 1 87 ? 0.295 2.963 0.162 1.00 89.12 87 LEU A O 1
ATOM 664 N N . ILE A 1 88 ? 2.241 3.320 -0.893 1.00 89.81 88 ILE A N 1
ATOM 665 C CA . ILE A 1 88 ? 2.887 4.025 0.223 1.00 89.81 88 ILE A CA 1
ATOM 666 C C . ILE A 1 88 ? 2.092 5.276 0.615 1.00 89.81 88 ILE A C 1
ATOM 668 O O . ILE A 1 88 ? 1.965 5.563 1.806 1.00 89.81 88 ILE A O 1
ATOM 672 N N . GLY A 1 89 ? 1.549 5.999 -0.371 1.00 90.00 89 GLY A N 1
ATOM 673 C CA . GLY A 1 89 ? 0.644 7.124 -0.149 1.00 90.00 89 GLY A CA 1
ATOM 674 C C . GLY A 1 89 ? -0.556 6.714 0.700 1.00 90.00 89 GLY A C 1
ATOM 675 O O . GLY A 1 89 ? -0.717 7.231 1.801 1.00 90.00 89 GLY A O 1
ATOM 676 N N . HIS A 1 90 ? -1.311 5.706 0.259 1.00 89.25 90 HIS A N 1
ATOM 677 C CA . HIS A 1 90 ? -2.480 5.205 0.990 1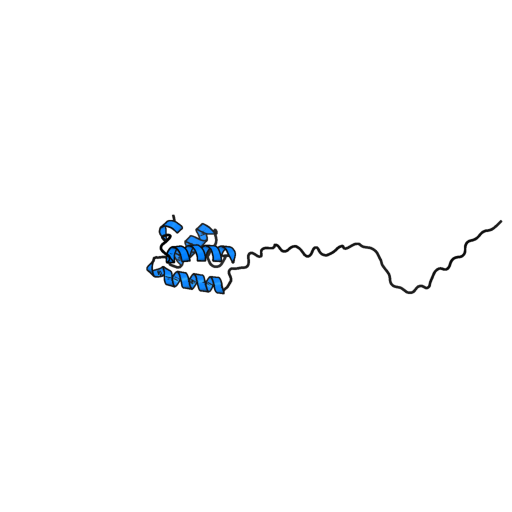.00 89.25 90 HIS A CA 1
ATOM 678 C C . HIS A 1 90 ? -2.146 4.727 2.410 1.00 89.25 90 HIS A C 1
ATOM 680 O O . HIS A 1 90 ? -2.830 5.092 3.364 1.00 89.25 90 HIS A O 1
ATOM 686 N N . LEU A 1 91 ? -1.060 3.965 2.580 1.00 88.88 91 LEU A N 1
ATOM 687 C CA . LEU A 1 91 ? -0.603 3.520 3.903 1.00 88.88 91 LEU A CA 1
ATOM 688 C C . LEU A 1 91 ? -0.245 4.707 4.811 1.00 88.88 91 LEU A C 1
ATOM 690 O O . LEU A 1 91 ? -0.544 4.697 6.004 1.00 88.88 91 LEU A O 1
ATOM 694 N N . SER A 1 92 ? 0.354 5.759 4.251 1.00 89.19 92 SER A N 1
ATOM 695 C CA . SER A 1 92 ? 0.677 6.977 5.001 1.00 89.19 92 SER A CA 1
ATOM 696 C C . SER A 1 92 ? -0.574 7.763 5.396 1.00 89.19 92 SER A C 1
ATOM 698 O O . SER A 1 92 ? -0.611 8.338 6.482 1.00 89.19 92 SER A O 1
ATOM 700 N N . GLU A 1 93 ? -1.615 7.778 4.562 1.00 89.19 93 GLU A N 1
ATOM 701 C CA . GLU A 1 93 ? -2.888 8.416 4.907 1.00 89.19 93 GLU A CA 1
ATOM 702 C C . GLU A 1 93 ? -3.642 7.655 6.008 1.00 89.19 93 GLU A C 1
ATOM 704 O O . GLU A 1 93 ? -4.216 8.298 6.893 1.00 89.19 93 GLU A O 1
ATOM 709 N N . ILE A 1 94 ? -3.571 6.314 6.015 1.00 86.44 94 ILE A N 1
ATOM 710 C CA . ILE A 1 94 ? -4.051 5.491 7.140 1.00 86.44 94 ILE A CA 1
ATOM 711 C C . ILE A 1 94 ? -3.278 5.840 8.410 1.00 86.44 94 ILE A C 1
ATOM 713 O O . ILE A 1 94 ? -3.883 6.095 9.450 1.00 86.44 94 ILE A O 1
ATOM 717 N N . LYS A 1 95 ? -1.943 5.911 8.326 1.00 85.81 95 LYS A N 1
ATOM 718 C CA . LYS A 1 95 ? -1.086 6.288 9.462 1.00 85.81 95 LYS A CA 1
ATOM 719 C C . LYS A 1 95 ? -1.460 7.652 10.034 1.00 85.81 95 LYS A C 1
ATOM 721 O O . LYS A 1 95 ? -1.450 7.842 11.244 1.00 85.81 95 LYS A O 1
ATOM 726 N N . ALA A 1 96 ? -1.783 8.598 9.157 1.00 87.75 96 ALA A N 1
ATOM 727 C CA . ALA A 1 96 ? -2.202 9.943 9.526 1.00 87.75 96 ALA A CA 1
ATOM 728 C C . ALA A 1 96 ? -3.645 10.011 10.063 1.00 87.75 96 ALA A C 1
ATOM 730 O O . ALA A 1 96 ? -4.100 11.099 10.409 1.00 87.75 96 ALA A O 1
ATOM 731 N N . GLY A 1 97 ? -4.380 8.891 10.092 1.00 85.00 97 GLY A N 1
ATOM 732 C CA . GLY A 1 97 ? -5.782 8.839 10.509 1.00 85.00 97 GLY A CA 1
ATOM 733 C C . GLY A 1 97 ? -6.734 9.575 9.564 1.00 85.00 97 GLY A C 1
ATOM 734 O O . GLY A 1 97 ? -7.858 9.881 9.950 1.00 85.00 97 GLY A O 1
ATOM 735 N N . ARG A 1 98 ? -6.293 9.892 8.337 1.00 86.50 98 ARG A N 1
ATOM 736 C CA . ARG A 1 98 ? -7.106 10.606 7.337 1.00 86.50 98 ARG A CA 1
ATOM 737 C C . ARG A 1 98 ? -8.100 9.686 6.641 1.00 86.50 98 ARG A C 1
ATOM 739 O O . ARG A 1 98 ? -9.175 10.128 6.253 1.00 86.50 98 ARG A O 1
ATOM 746 N N . VAL A 1 99 ? -7.725 8.421 6.487 1.00 83.50 99 VAL A N 1
ATOM 747 C CA . VAL A 1 99 ? -8.560 7.362 5.919 1.00 83.50 99 VAL A CA 1
ATOM 748 C C . VAL A 1 99 ? -8.447 6.140 6.809 1.00 83.50 99 VAL A C 1
ATOM 750 O O . VAL A 1 99 ? -7.383 5.829 7.337 1.00 83.50 99 VAL A O 1
ATOM 753 N N . THR A 1 100 ? -9.547 5.429 6.976 1.00 82.50 100 THR A N 1
ATOM 754 C CA . THR A 1 100 ? -9.557 4.156 7.690 1.00 82.50 100 THR A CA 1
ATOM 755 C C . THR A 1 100 ? -9.214 3.009 6.745 1.00 82.50 100 THR A C 1
ATOM 757 O O . THR A 1 100 ? -9.458 3.062 5.539 1.00 82.50 100 THR A O 1
ATOM 760 N N . VAL A 1 101 ? -8.700 1.925 7.320 1.00 76.81 101 VAL A N 1
ATOM 761 C CA . VAL A 1 101 ? -8.466 0.643 6.636 1.00 76.81 101 VAL A CA 1
ATOM 762 C C . VAL A 1 101 ? -9.734 0.174 5.901 1.00 76.81 101 VAL A C 1
ATOM 764 O O . VAL A 1 101 ? -9.660 -0.290 4.767 1.00 76.81 101 VAL A O 1
ATOM 767 N N . GLN A 1 102 ? -10.913 0.382 6.499 1.00 77.12 102 GLN A N 1
ATOM 768 C CA . GLN A 1 102 ? -12.203 0.041 5.891 1.00 77.12 102 GLN A CA 1
ATOM 769 C C . GLN A 1 102 ? -12.540 0.911 4.676 1.00 77.12 102 GLN A C 1
ATOM 771 O O . GLN A 1 102 ? -13.027 0.382 3.689 1.00 77.12 102 GLN A O 1
ATOM 776 N N . GLN A 1 103 ? -12.243 2.213 4.704 1.00 80.31 103 GLN A N 1
ATOM 777 C CA . GLN A 1 103 ? -12.500 3.110 3.567 1.00 80.31 103 GLN A CA 1
ATOM 778 C C . GLN A 1 103 ? -11.642 2.790 2.340 1.00 80.31 103 GLN A C 1
ATOM 780 O O . GLN A 1 103 ? -12.080 3.026 1.223 1.00 80.31 103 GLN A O 1
ATOM 785 N N . LEU A 1 104 ? -10.436 2.251 2.534 1.00 74.19 104 LEU A N 1
ATOM 786 C CA . LEU A 1 104 ? -9.582 1.793 1.431 1.00 74.19 104 LEU A CA 1
ATOM 787 C C . LEU A 1 104 ? -9.950 0.389 0.929 1.00 74.19 104 LEU A C 1
ATOM 789 O O . LEU A 1 104 ? -9.524 -0.005 -0.155 1.00 74.19 104 LEU A O 1
ATOM 793 N N . ALA A 1 105 ? -10.724 -0.368 1.709 1.00 66.62 105 ALA A N 1
ATOM 794 C CA . ALA A 1 105 ? -11.197 -1.704 1.359 1.00 66.62 105 ALA A CA 1
ATOM 795 C C . ALA A 1 105 ? -12.690 -1.784 0.997 1.00 66.62 105 ALA A C 1
ATOM 797 O O . ALA A 1 105 ? -13.151 -2.888 0.693 1.00 66.62 105 ALA A O 1
ATOM 798 N N . ALA A 1 106 ? -13.426 -0.676 1.042 1.00 60.06 106 ALA A N 1
ATOM 799 C CA . ALA A 1 106 ? -14.801 -0.562 0.558 1.00 60.06 106 ALA A CA 1
ATOM 800 C C . ALA A 1 106 ? -14.809 -0.289 -0.951 1.00 60.06 106 ALA A C 1
ATOM 802 O O 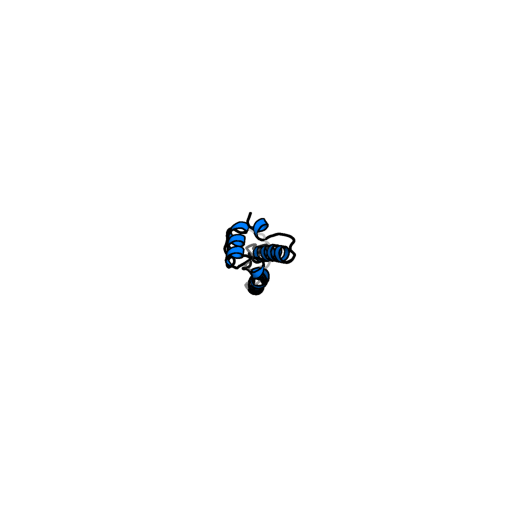. ALA A 1 106 ? -15.655 -0.900 -1.637 1.00 60.06 106 ALA A O 1
#

Sequence (106 aa):
NGNNGHAQAQPERSGHQAAAQASYPPRTGNGNGRSKAAVSEKQLKFIKSLIGELKPLGCDYPFVEALCQRLFQRGLEYLDRAQASTLIGHLSEIKAGRVTVQQLAA

Foldseek 3Di:
DYDDDDDDDDDDDDDDDDDDDDDDDPPPDPCCVPPLAFADPVLVVVLQVLQVVCVVLVSHQVLLQVLCCVVPVDGPRRHGNVSSVVSVVVSVCCVVVVDGSVRSVD

pLDDT: mean 72.23, std 18.15, range [39.91, 90.19]

Radius of gyration: 32.76 Å; chains: 1; bounding box: 60×25×107 Å